Protein AF-A0A948D786-F1 (afdb_monomer)

Nearest PDB structures (foldseek):
  6vme-assembly6_O  TM=4.811E-01  e=2.800E+00  Homo sapiens

pLDDT: mean 95.89, std 5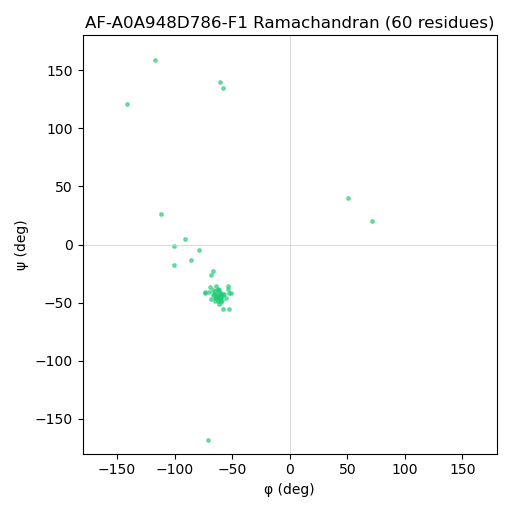.02, range [65.12, 98.5]

Radius of gyration: 13.47 Å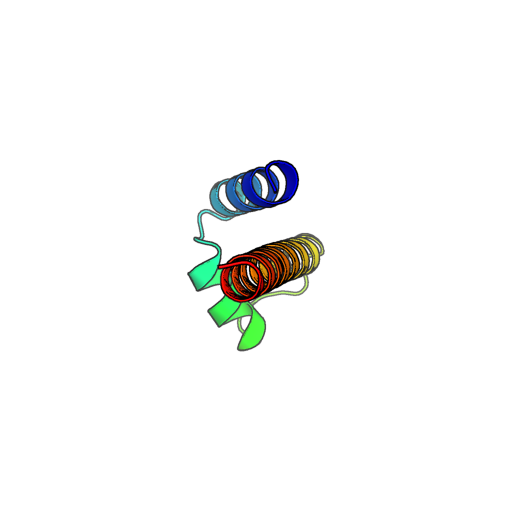; Cα contacts (8 Å, |Δi|>4): 30; chains: 1; bounding box: 38×28×23 Å

Solvent-accessible surface area (backbone atoms only — not comparable to full-atom values): 3641 Å² total; per-residue (Å²): 106,69,66,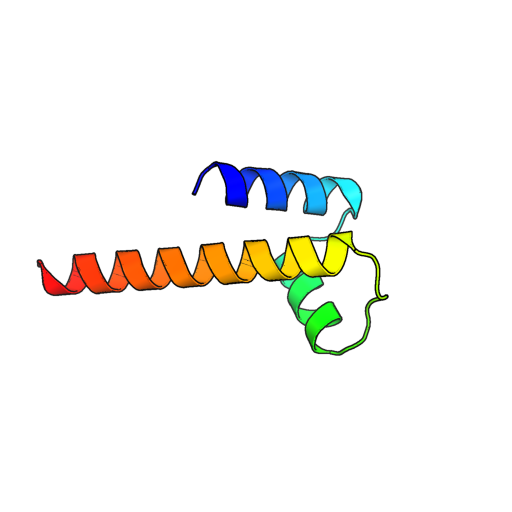49,54,50,54,49,51,53,48,23,65,74,67,74,41,56,65,74,58,47,51,57,36,50,77,68,64,74,50,86,86,53,70,65,56,57,53,52,52,50,40,53,53,50,51,50,52,49,52,52,52,55,49,54,54,53,66,74,75,108

Structure (mmCIF, N/CA/C/O backbone):
data_AF-A0A948D786-F1
#
_entry.id   AF-A0A948D786-F1
#
loop_
_atom_site.group_PDB
_atom_site.id
_atom_site.type_symbol
_atom_site.label_atom_id
_atom_site.label_alt_id
_atom_site.label_comp_id
_atom_site.label_asym_id
_atom_site.label_entity_id
_atom_site.label_seq_id
_atom_site.pdbx_PDB_ins_code
_atom_site.Cartn_x
_atom_site.Cartn_y
_atom_site.Cartn_z
_atom_site.occupancy
_atom_site.B_iso_or_equiv
_atom_site.auth_seq_id
_atom_site.auth_comp_id
_atom_site.auth_asym_id
_atom_site.auth_atom_id
_atom_site.pdbx_PDB_model_num
ATOM 1 N N . MET A 1 1 ? 10.954 3.674 -5.255 1.00 76.75 1 MET A N 1
ATOM 2 C CA . MET A 1 1 ? 10.732 3.105 -3.906 1.00 76.75 1 MET A CA 1
ATOM 3 C C . MET A 1 1 ? 10.565 4.193 -2.868 1.00 76.75 1 MET A C 1
ATOM 5 O O . MET A 1 1 ? 9.497 4.242 -2.280 1.00 76.75 1 MET A O 1
ATOM 9 N N . ALA A 1 2 ? 11.545 5.096 -2.730 1.00 89.06 2 ALA A N 1
ATOM 10 C CA . ALA A 1 2 ? 11.495 6.199 -1.766 1.00 89.06 2 ALA A CA 1
ATOM 11 C C . ALA A 1 2 ? 10.222 7.057 -1.870 1.00 89.06 2 ALA A C 1
ATOM 13 O O . ALA A 1 2 ? 9.623 7.356 -0.849 1.00 89.06 2 ALA A O 1
ATOM 14 N N . PHE A 1 3 ? 9.763 7.372 -3.092 1.00 95.06 3 PHE A N 1
ATOM 15 C CA . PHE A 1 3 ? 8.500 8.095 -3.292 1.00 95.06 3 PHE A CA 1
ATOM 16 C C . PHE A 1 3 ? 7.301 7.363 -2.673 1.00 95.06 3 PHE A C 1
ATOM 18 O O . PHE A 1 3 ? 6.622 7.929 -1.832 1.00 95.06 3 PHE A O 1
ATOM 25 N N . TYR A 1 4 ? 7.070 6.097 -3.045 1.00 95.25 4 TYR A N 1
ATOM 26 C CA . TYR A 1 4 ? 5.933 5.336 -2.520 1.00 95.25 4 TYR A CA 1
ATOM 27 C C . TYR A 1 4 ? 6.026 5.142 -1.009 1.00 95.25 4 TYR A C 1
ATOM 29 O O . TYR A 1 4 ? 5.017 5.239 -0.338 1.00 95.25 4 TYR A O 1
ATOM 37 N N . GLN A 1 5 ? 7.218 4.903 -0.458 1.00 96.44 5 GLN A N 1
ATOM 38 C CA . GLN A 1 5 ? 7.383 4.787 0.994 1.00 96.44 5 GLN A CA 1
ATOM 39 C C . GLN A 1 5 ? 7.003 6.086 1.705 1.00 96.44 5 GLN A C 1
ATOM 41 O O . GLN A 1 5 ? 6.176 6.049 2.606 1.00 96.44 5 GLN A O 1
ATOM 46 N N . LYS A 1 6 ? 7.515 7.223 1.225 1.00 97.88 6 LYS A N 1
ATOM 47 C CA . LYS A 1 6 ? 7.190 8.534 1.782 1.00 97.88 6 LYS A CA 1
ATOM 48 C C . LYS A 1 6 ? 5.699 8.866 1.659 1.00 97.88 6 LYS A C 1
ATOM 50 O O . LYS A 1 6 ? 5.099 9.327 2.616 1.00 97.88 6 LYS A O 1
ATOM 55 N N . ALA A 1 7 ? 5.088 8.591 0.507 1.00 97.81 7 ALA A N 1
ATOM 56 C CA . ALA A 1 7 ? 3.660 8.828 0.305 1.00 97.81 7 ALA A CA 1
ATOM 57 C C . ALA A 1 7 ? 2.797 7.987 1.263 1.00 97.81 7 ALA A C 1
ATOM 59 O O . ALA A 1 7 ? 1.804 8.475 1.789 1.00 97.81 7 ALA A O 1
ATOM 60 N N . LEU A 1 8 ? 3.183 6.730 1.523 1.00 98.12 8 LEU A N 1
ATOM 61 C CA . LEU A 1 8 ? 2.495 5.896 2.511 1.00 98.12 8 LEU A CA 1
ATOM 62 C C . LEU A 1 8 ? 2.652 6.449 3.931 1.00 98.12 8 LEU A C 1
ATOM 64 O O . LEU A 1 8 ? 1.666 6.485 4.654 1.00 98.12 8 LEU A O 1
ATOM 68 N N . GLU A 1 9 ? 3.846 6.908 4.313 1.00 98.25 9 GLU A N 1
ATOM 69 C CA . GLU A 1 9 ? 4.086 7.555 5.613 1.00 98.25 9 GLU A CA 1
ATOM 70 C C . GLU A 1 9 ? 3.211 8.811 5.783 1.00 98.25 9 GLU A C 1
ATOM 72 O O . GLU A 1 9 ? 2.550 8.966 6.807 1.00 98.25 9 GLU A O 1
ATOM 77 N N . GLU A 1 10 ? 3.109 9.653 4.750 1.00 98.44 10 GLU A N 1
ATOM 78 C CA . GLU A 1 10 ? 2.253 10.850 4.755 1.00 98.44 10 GLU A CA 1
ATOM 79 C C . GLU A 1 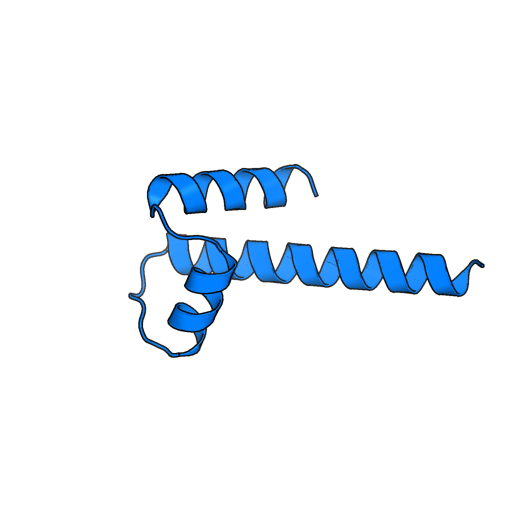10 ? 0.762 10.499 4.941 1.00 98.44 10 GLU A C 1
ATOM 81 O O . GLU A 1 10 ? 0.051 11.181 5.683 1.00 98.44 10 GLU A O 1
ATOM 86 N N . PHE A 1 11 ? 0.275 9.414 4.326 1.00 98.38 11 PHE A N 1
ATOM 87 C CA . PHE A 1 11 ? -1.094 8.941 4.550 1.00 98.38 11 PHE A CA 1
ATOM 88 C C . PHE A 1 11 ? -1.298 8.341 5.946 1.00 98.38 11 PHE A C 1
ATOM 90 O O . PHE A 1 11 ? -2.318 8.613 6.586 1.00 98.38 11 PHE A O 1
ATOM 97 N N . GLU A 1 12 ? -0.335 7.559 6.440 1.00 98.50 12 GLU A N 1
ATOM 98 C CA . GLU A 1 12 ? -0.377 6.991 7.791 1.00 98.50 12 GLU A CA 1
ATOM 99 C C . GLU A 1 12 ? -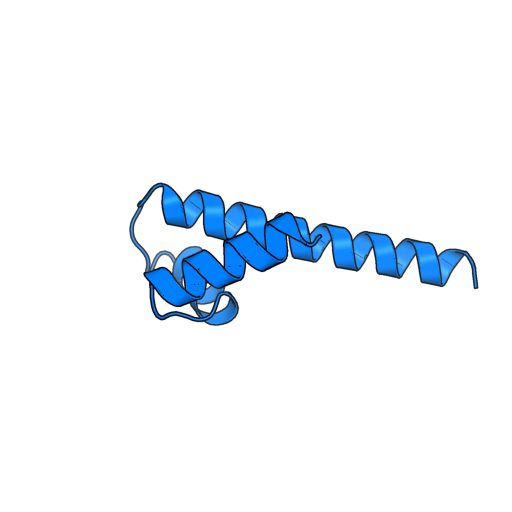0.451 8.090 8.853 1.00 98.50 12 GLU A C 1
ATOM 101 O O . GLU A 1 12 ? -1.251 7.988 9.785 1.00 98.50 12 GLU A O 1
ATOM 106 N N . GLU A 1 13 ? 0.314 9.168 8.678 1.00 98.50 13 GLU A N 1
ATOM 107 C CA . GLU A 1 13 ? 0.266 10.352 9.534 1.00 98.50 13 GLU A CA 1
ATOM 108 C C . GLU A 1 13 ? -1.051 11.122 9.379 1.00 98.50 13 GLU A C 1
ATOM 110 O O . GLU A 1 13 ? -1.691 11.452 10.381 1.00 98.50 13 GLU A O 1
ATOM 115 N N . LYS A 1 14 ? -1.509 11.380 8.148 1.00 98.06 14 LYS A N 1
ATOM 116 C CA . LYS A 1 14 ? -2.750 12.133 7.895 1.00 98.06 14 LYS A CA 1
ATOM 117 C C . LYS A 1 14 ? -3.976 11.462 8.515 1.00 98.06 14 LYS A C 1
ATOM 119 O O . LYS A 1 14 ? -4.816 12.139 9.105 1.00 98.06 14 LYS A O 1
ATOM 124 N N . TYR A 1 15 ? -4.084 10.144 8.371 1.00 97.19 15 TYR A N 1
ATOM 125 C CA . TYR A 1 15 ? -5.252 9.373 8.801 1.00 97.19 15 TYR A CA 1
ATOM 126 C C . TYR A 1 15 ? -5.053 8.652 10.139 1.00 97.19 15 TYR A C 1
ATOM 128 O O . TYR A 1 15 ? -5.984 8.001 10.614 1.00 97.19 15 TYR A O 1
ATOM 136 N N . GLN A 1 16 ? -3.865 8.761 10.748 1.00 98.12 16 GLN A N 1
ATOM 137 C CA . GLN A 1 16 ? -3.491 8.075 11.993 1.00 98.12 16 GLN A CA 1
ATOM 138 C C . GLN A 1 16 ? -3.791 6.566 11.933 1.00 98.12 16 GL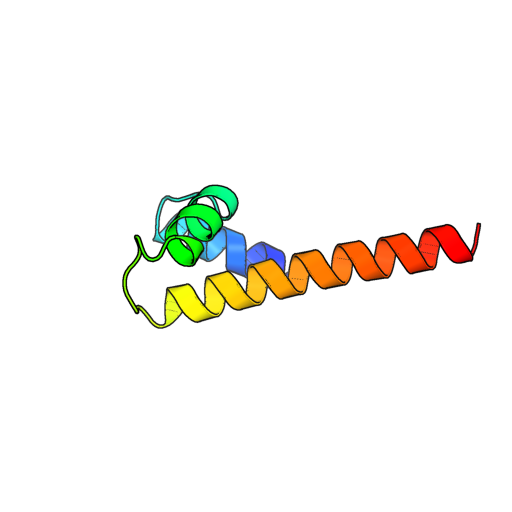N A C 1
ATOM 140 O O . GLN A 1 16 ? -4.295 5.955 12.880 1.00 98.12 16 GLN A O 1
ATOM 145 N N . LEU A 1 17 ? -3.515 5.961 10.776 1.00 97.88 17 LEU A N 1
ATOM 146 C CA . LEU A 1 17 ? -3.899 4.594 10.449 1.00 97.88 17 LEU A CA 1
ATOM 147 C C . LEU A 1 17 ? -2.774 3.917 9.674 1.00 97.88 17 LEU A C 1
ATOM 149 O O . LEU A 1 17 ? -2.431 4.350 8.586 1.00 97.88 17 LEU A O 1
ATOM 153 N N . ALA A 1 18 ? -2.235 2.815 10.193 1.00 98.44 18 ALA A N 1
ATOM 154 C CA . ALA A 1 18 ? -1.202 2.063 9.482 1.00 98.44 18 ALA A CA 1
ATOM 155 C C . ALA A 1 18 ? -1.718 1.535 8.129 1.00 98.44 18 ALA A C 1
ATOM 157 O O . ALA A 1 18 ? -2.820 0.975 8.068 1.00 98.44 18 ALA A O 1
ATOM 158 N N . THR A 1 19 ? -0.886 1.580 7.081 1.00 98.31 19 THR A N 1
ATOM 159 C CA . THR A 1 19 ? -1.230 1.148 5.711 1.00 98.31 19 THR A CA 1
ATOM 160 C C . THR A 1 19 ? -1.779 -0.277 5.691 1.00 98.31 19 THR A C 1
ATOM 162 O O . THR A 1 19 ? -2.734 -0.579 4.982 1.00 98.31 19 THR A O 1
ATOM 165 N N . LYS A 1 20 ? -1.225 -1.180 6.510 1.00 98.12 20 LYS A N 1
ATOM 166 C CA . LYS A 1 20 ? -1.713 -2.567 6.605 1.00 98.12 20 LYS A CA 1
ATOM 167 C C . LYS A 1 20 ? -3.165 -2.643 7.089 1.00 98.12 20 LYS A C 1
ATOM 169 O O . LYS A 1 20 ? -3.936 -3.463 6.594 1.00 98.12 20 LYS A O 1
ATOM 174 N N . THR A 1 21 ? -3.529 -1.817 8.067 1.00 98.38 21 THR A N 1
ATOM 175 C CA . THR A 1 21 ? -4.893 -1.759 8.605 1.00 98.38 21 THR A CA 1
ATOM 176 C C . THR A 1 21 ? -5.826 -1.068 7.620 1.00 98.38 21 THR A C 1
ATOM 178 O O . THR A 1 21 ? -6.931 -1.561 7.404 1.00 98.38 21 THR A O 1
ATOM 181 N N . PHE A 1 22 ? -5.360 0.014 6.991 1.00 98.44 22 PHE A N 1
ATOM 182 C CA . PHE A 1 22 ? -6.058 0.692 5.902 1.00 98.44 22 PHE A CA 1
ATOM 183 C C . PHE A 1 22 ? -6.445 -0.289 4.788 1.00 98.44 22 PHE A C 1
ATOM 185 O O . PHE A 1 22 ? -7.630 -0.443 4.506 1.00 98.44 22 PHE A O 1
ATOM 192 N N . LEU A 1 23 ? -5.478 -1.032 4.235 1.00 98.31 23 LEU A N 1
ATOM 193 C CA . LEU A 1 23 ? -5.716 -1.994 3.154 1.00 98.31 23 LEU A CA 1
ATOM 194 C C . LEU A 1 23 ? -6.791 -3.019 3.518 1.00 98.31 23 LEU A C 1
ATOM 196 O O . LEU A 1 23 ? -7.699 -3.256 2.730 1.00 98.31 23 LEU A O 1
ATOM 200 N N . LYS A 1 24 ? -6.720 -3.585 4.730 1.00 98.31 24 LYS A N 1
ATOM 201 C CA . LYS A 1 24 ? -7.696 -4.577 5.195 1.00 98.31 24 LYS A CA 1
ATOM 202 C C . LYS A 1 24 ? -9.122 -4.017 5.204 1.00 98.31 24 LYS A C 1
ATOM 204 O O . LYS A 1 24 ? -10.041 -4.710 4.785 1.00 98.31 24 LYS A O 1
ATOM 209 N N . ARG A 1 25 ? -9.303 -2.793 5.709 1.00 98.12 25 ARG A N 1
ATOM 210 C CA . ARG A 1 25 ? -10.625 -2.154 5.807 1.00 98.12 25 ARG A CA 1
ATOM 211 C C . ARG A 1 25 ? -11.132 -1.694 4.443 1.00 98.12 25 ARG A C 1
ATOM 213 O O . ARG A 1 25 ? -12.298 -1.902 4.129 1.00 98.12 25 ARG A O 1
ATOM 220 N N . PHE A 1 26 ? -10.255 -1.118 3.621 1.00 97.75 26 PHE A N 1
ATOM 221 C CA . PHE A 1 26 ? -10.601 -0.648 2.279 1.00 97.75 26 PHE A CA 1
ATOM 222 C C . PHE A 1 26 ? -11.053 -1.808 1.381 1.00 97.75 26 PHE A C 1
ATOM 224 O O . PHE A 1 26 ? -12.095 -1.727 0.741 1.00 97.75 26 PHE A O 1
ATOM 231 N N . GLU A 1 27 ? -10.340 -2.938 1.411 1.00 96.81 27 GLU A N 1
ATOM 232 C CA . GLU A 1 27 ? -10.717 -4.149 0.665 1.00 96.81 27 GLU A CA 1
ATOM 233 C C . GLU A 1 27 ? -11.994 -4.818 1.196 1.00 96.81 27 GLU A C 1
ATOM 235 O O . GLU A 1 27 ? -12.695 -5.486 0.438 1.00 96.81 27 GLU A O 1
ATOM 240 N N . ALA A 1 28 ? -12.315 -4.635 2.479 1.00 97.56 28 ALA A N 1
ATOM 241 C CA . ALA A 1 28 ? -13.564 -5.104 3.076 1.00 97.56 28 ALA A CA 1
ATOM 242 C C . ALA A 1 28 ? -14.770 -4.195 2.759 1.00 97.56 28 ALA A C 1
ATOM 244 O O . ALA A 1 28 ? -15.892 -4.532 3.131 1.00 97.56 28 ALA A O 1
ATOM 245 N N . GLY A 1 29 ? -14.557 -3.057 2.085 1.00 96.25 29 GLY A N 1
ATOM 246 C CA . GLY A 1 29 ? -15.600 -2.057 1.836 1.00 96.25 29 GLY A CA 1
ATOM 247 C C . GLY A 1 29 ? -16.015 -1.281 3.091 1.00 96.25 29 GLY A C 1
ATOM 248 O O . GLY A 1 29 ? -17.103 -0.720 3.134 1.00 96.25 29 GLY A O 1
ATOM 249 N N . GLU A 1 30 ? -15.166 -1.264 4.124 1.00 97.19 30 GLU A N 1
ATOM 250 C CA . GLU A 1 30 ? -15.414 -0.591 5.410 1.00 97.19 30 GLU A CA 1
ATOM 251 C C . GLU A 1 30 ? -14.902 0.862 5.435 1.00 97.19 30 GLU A C 1
ATOM 253 O O . GLU A 1 30 ? -14.914 1.511 6.482 1.00 97.19 30 GLU A O 1
ATOM 258 N N . MET A 1 31 ? -14.405 1.364 4.304 1.00 95.12 31 MET A N 1
ATOM 259 C CA . MET A 1 31 ? -13.849 2.710 4.150 1.00 95.12 31 MET A CA 1
ATOM 260 C C . MET A 1 31 ? -14.690 3.509 3.151 1.00 95.12 31 MET A C 1
ATOM 262 O O . MET A 1 31 ? -15.411 2.925 2.341 1.00 95.12 31 MET A O 1
ATOM 266 N N . GLY A 1 32 ? -14.599 4.836 3.221 1.00 92.88 32 GLY A N 1
ATOM 267 C CA . GLY A 1 32 ? -15.245 5.735 2.268 1.00 92.88 32 GLY A CA 1
ATOM 268 C C . GLY A 1 32 ? -14.606 5.717 0.875 1.00 92.88 32 GLY A C 1
ATOM 269 O O . GLY A 1 32 ? -13.798 4.848 0.535 1.00 92.88 32 GLY A O 1
ATOM 270 N N . ASP A 1 33 ? -15.006 6.684 0.058 1.00 93.81 33 ASP A N 1
ATOM 271 C CA . ASP A 1 33 ? -14.606 6.867 -1.337 1.00 93.81 33 ASP A CA 1
ATOM 272 C C . ASP A 1 33 ? -13.742 8.122 -1.549 1.00 93.81 33 ASP A C 1
ATOM 274 O O . ASP A 1 33 ? -13.687 8.694 -2.641 1.00 93.81 33 ASP A O 1
ATOM 278 N N . GLU A 1 34 ? -13.028 8.550 -0.512 1.00 96.44 34 GLU A N 1
ATOM 279 C CA . GLU A 1 34 ? -12.083 9.651 -0.587 1.00 96.44 34 GLU A CA 1
ATOM 280 C C . GLU A 1 34 ? -11.006 9.365 -1.644 1.00 96.44 34 GLU A C 1
ATOM 282 O O . GLU A 1 34 ? -10.416 8.284 -1.676 1.00 96.44 34 GLU A O 1
ATOM 287 N N . ALA A 1 35 ? -10.703 10.358 -2.489 1.00 95.00 35 ALA A N 1
ATOM 288 C CA . ALA A 1 35 ? -9.693 10.235 -3.546 1.00 95.00 35 ALA A CA 1
ATOM 289 C C . ALA A 1 35 ? -8.347 9.708 -3.009 1.00 95.00 35 ALA A C 1
ATOM 291 O O . ALA A 1 35 ? -7.752 8.797 -3.586 1.00 95.00 35 ALA A O 1
ATOM 292 N N . ASP A 1 36 ? -7.935 10.203 -1.841 1.00 96.56 36 ASP A N 1
ATOM 293 C CA . ASP A 1 36 ? -6.753 9.754 -1.110 1.00 96.56 36 ASP A CA 1
ATOM 294 C C . ASP A 1 36 ? -6.719 8.242 -0.857 1.00 96.56 36 ASP A C 1
ATOM 296 O O . ASP A 1 36 ? -5.646 7.648 -0.886 1.00 96.56 36 ASP A O 1
ATOM 300 N N . TYR A 1 37 ? -7.858 7.590 -0.609 1.00 97.75 37 TYR A N 1
ATOM 301 C CA . TYR A 1 37 ? -7.886 6.151 -0.338 1.00 97.75 37 TYR A CA 1
ATOM 302 C C . TYR A 1 37 ? -7.532 5.342 -1.581 1.00 97.75 37 TYR A C 1
ATOM 304 O O . TYR A 1 37 ? -6.815 4.343 -1.489 1.00 97.75 37 TYR A O 1
ATOM 312 N N . PHE A 1 38 ? -7.958 5.795 -2.757 1.00 97.69 38 PHE A N 1
ATOM 313 C CA . PHE A 1 38 ? -7.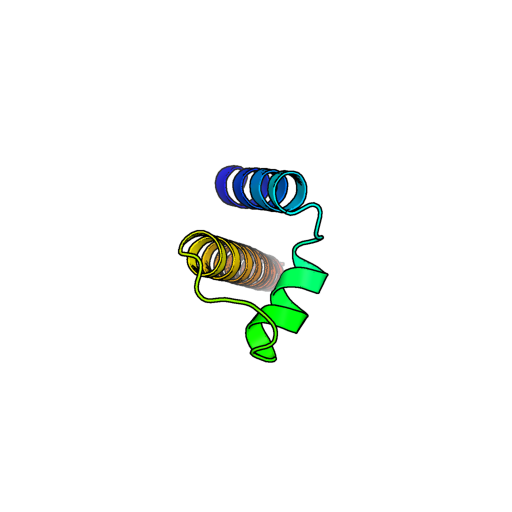578 5.155 -4.011 1.00 97.69 38 PHE A CA 1
ATOM 314 C C . PHE A 1 38 ? -6.080 5.309 -4.286 1.00 97.69 38 PHE A C 1
ATOM 316 O O . PHE A 1 38 ? -5.427 4.322 -4.637 1.00 97.69 38 PHE A O 1
ATOM 323 N N . ASP A 1 39 ? -5.523 6.499 -4.056 1.00 97.75 39 ASP A N 1
ATOM 324 C CA . ASP A 1 39 ? -4.087 6.751 -4.204 1.00 97.75 39 ASP A CA 1
ATOM 325 C C . ASP A 1 39 ? -3.266 5.938 -3.193 1.00 97.75 39 ASP A C 1
ATOM 327 O O . ASP A 1 39 ? -2.308 5.253 -3.568 1.00 97.75 39 ASP A O 1
ATOM 331 N N . TRP A 1 40 ? -3.681 5.921 -1.925 1.00 98.38 40 TRP A N 1
ATOM 332 C CA . TRP A 1 40 ? -3.042 5.137 -0.869 1.00 98.38 40 TRP A CA 1
ATOM 333 C C . TRP A 1 40 ? -3.044 3.643 -1.207 1.00 98.38 40 TRP A C 1
ATOM 335 O O . TRP A 1 40 ? -1.999 2.979 -1.157 1.00 98.38 40 TRP A O 1
ATOM 345 N N . TYR A 1 41 ? -4.192 3.111 -1.632 1.00 98.31 41 TYR A N 1
ATOM 346 C CA . TYR A 1 41 ? -4.321 1.723 -2.063 1.00 98.31 41 TYR A CA 1
ATOM 347 C C . TYR A 1 41 ? -3.404 1.415 -3.253 1.00 98.31 41 TYR A C 1
ATOM 349 O O . TYR A 1 41 ? -2.639 0.444 -3.219 1.00 98.31 41 TYR A O 1
ATOM 357 N N . ALA A 1 42 ? -3.429 2.257 -4.289 1.00 97.81 42 ALA A N 1
ATOM 358 C CA . ALA A 1 42 ? -2.613 2.080 -5.483 1.00 97.81 42 ALA A CA 1
ATOM 359 C C . ALA A 1 42 ? -1.113 2.086 -5.151 1.00 97.81 42 ALA A C 1
ATOM 361 O O . ALA A 1 42 ? -0.384 1.179 -5.566 1.00 97.81 42 ALA A O 1
ATOM 362 N N . PHE A 1 43 ? -0.645 3.053 -4.360 1.00 98.25 43 PHE A N 1
ATOM 363 C CA . PHE A 1 43 ? 0.768 3.166 -3.991 1.00 98.25 43 PHE A CA 1
ATOM 364 C C . PHE A 1 43 ? 1.236 1.986 -3.144 1.00 98.25 43 PHE A C 1
ATOM 366 O O . PHE A 1 43 ? 2.322 1.451 -3.393 1.00 98.25 43 PHE A O 1
ATOM 373 N N . ALA A 1 44 ? 0.408 1.516 -2.208 1.00 98.12 44 ALA A N 1
ATOM 374 C CA . ALA A 1 44 ? 0.724 0.344 -1.403 1.00 98.12 44 ALA A CA 1
ATOM 375 C C . ALA A 1 44 ? 0.865 -0.920 -2.270 1.00 98.12 44 ALA A C 1
ATOM 377 O O . ALA A 1 44 ? 1.850 -1.655 -2.142 1.00 98.12 44 ALA A O 1
ATOM 378 N N . LYS A 1 45 ? -0.068 -1.151 -3.206 1.00 97.81 45 LYS A N 1
ATOM 379 C CA . LYS A 1 45 ? -0.018 -2.307 -4.119 1.00 97.81 45 LYS A CA 1
ATOM 380 C C . LYS A 1 45 ? 1.149 -2.233 -5.101 1.00 97.81 45 LYS A C 1
ATOM 382 O O . LYS A 1 45 ? 1.779 -3.257 -5.371 1.00 97.81 45 LYS A O 1
ATOM 387 N N . LEU A 1 46 ? 1.462 -1.051 -5.631 1.00 97.25 46 LEU A N 1
ATOM 388 C CA . LEU A 1 46 ? 2.603 -0.859 -6.532 1.00 97.25 46 LEU A CA 1
ATOM 389 C C . LEU A 1 46 ? 3.936 -1.115 -5.818 1.00 97.25 46 LEU A C 1
ATOM 391 O O . LEU A 1 46 ? 4.805 -1.797 -6.367 1.00 97.25 46 LEU A O 1
ATOM 395 N N . LEU A 1 47 ? 4.084 -0.621 -4.585 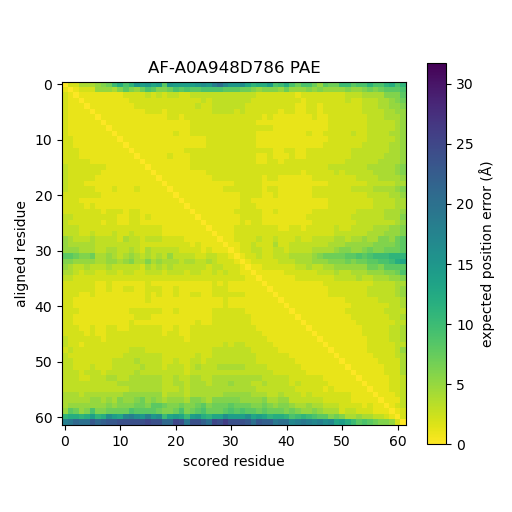1.00 96.75 47 LEU A N 1
ATOM 396 C CA . LEU A 1 47 ? 5.278 -0.850 -3.775 1.00 96.75 47 LEU A CA 1
ATOM 397 C C . LEU A 1 47 ? 5.481 -2.340 -3.469 1.00 96.75 47 LEU A C 1
ATOM 399 O O . LEU A 1 47 ? 6.599 -2.844 -3.605 1.00 96.75 47 LEU A O 1
ATOM 403 N N . ASP A 1 48 ? 4.414 -3.047 -3.096 1.00 96.44 48 ASP A N 1
ATOM 404 C CA . ASP A 1 48 ? 4.449 -4.492 -2.852 1.00 96.44 48 ASP A CA 1
ATOM 405 C C . ASP A 1 48 ? 4.850 -5.276 -4.112 1.00 96.44 48 ASP A C 1
ATOM 407 O O . ASP A 1 48 ? 5.826 -6.033 -4.100 1.00 96.44 48 ASP A O 1
ATOM 411 N N . ARG A 1 49 ? 4.187 -5.014 -5.248 1.00 96.31 49 ARG A N 1
ATOM 412 C CA . ARG A 1 49 ? 4.515 -5.662 -6.530 1.00 96.31 49 ARG A CA 1
ATOM 413 C C . ARG A 1 49 ? 5.963 -5.439 -6.940 1.00 96.31 49 ARG A C 1
ATOM 415 O O . ARG A 1 49 ? 6.614 -6.380 -7.400 1.00 96.31 49 ARG A O 1
ATOM 422 N N . TRP A 1 50 ? 6.482 -4.225 -6.774 1.00 95.38 50 TRP A N 1
ATOM 423 C CA . TRP A 1 50 ? 7.879 -3.960 -7.093 1.00 95.38 50 TRP A CA 1
ATOM 424 C C . TRP A 1 50 ? 8.829 -4.748 -6.195 1.00 95.38 50 TRP A C 1
ATOM 426 O O . TRP A 1 50 ? 9.770 -5.360 -6.697 1.00 95.38 50 TRP A O 1
ATOM 436 N N . ARG A 1 51 ? 8.589 -4.769 -4.878 1.00 95.06 51 ARG A N 1
ATOM 437 C CA . ARG A 1 51 ? 9.419 -5.531 -3.931 1.00 95.06 51 ARG A CA 1
ATOM 438 C C . ARG A 1 51 ? 9.440 -7.015 -4.286 1.00 95.06 51 ARG A C 1
ATOM 440 O O . ARG A 1 51 ? 10.520 -7.606 -4.326 1.00 95.06 51 ARG A O 1
ATOM 447 N N . ASN A 1 52 ? 8.281 -7.574 -4.627 1.00 95.94 52 ASN A N 1
ATOM 448 C CA . ASN A 1 52 ? 8.145 -8.964 -5.058 1.00 95.94 52 ASN A CA 1
ATOM 449 C C . ASN A 1 52 ? 8.900 -9.228 -6.369 1.00 95.94 52 ASN A C 1
ATOM 451 O O . ASN A 1 52 ? 9.682 -10.174 -6.451 1.00 95.94 52 ASN A O 1
ATOM 455 N N . THR A 1 53 ? 8.758 -8.341 -7.357 1.00 95.25 53 THR A N 1
ATOM 456 C CA . THR A 1 53 ? 9.474 -8.436 -8.642 1.00 95.25 53 THR A CA 1
ATOM 457 C C . THR A 1 53 ? 10.989 -8.367 -8.444 1.00 95.25 53 THR A C 1
ATOM 459 O O . THR A 1 53 ? 11.731 -9.205 -8.951 1.00 95.25 53 THR A O 1
ATOM 462 N N . GLN A 1 54 ? 11.463 -7.408 -7.649 1.00 95.19 54 GLN A N 1
ATOM 463 C CA . GLN A 1 54 ? 12.881 -7.237 -7.3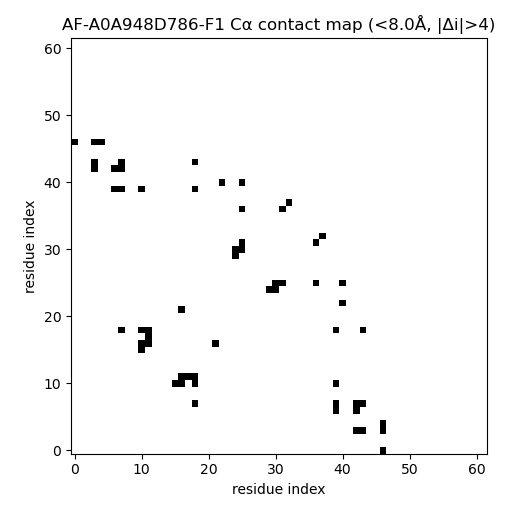44 1.00 95.19 54 GLN A CA 1
ATOM 464 C C . GLN A 1 54 ? 13.446 -8.443 -6.576 1.00 95.19 54 GLN A C 1
ATOM 466 O O . GLN A 1 54 ? 14.600 -8.819 -6.782 1.00 95.19 54 GLN A O 1
ATOM 471 N N . SER A 1 55 ? 12.648 -9.055 -5.694 1.00 95.75 55 SER A N 1
ATOM 472 C CA . SER A 1 55 ? 13.023 -10.291 -5.006 1.00 95.75 55 SER A CA 1
ATOM 473 C C . SER A 1 55 ? 13.173 -11.457 -5.980 1.00 95.75 55 SER A C 1
ATOM 475 O O . SER A 1 55 ? 14.203 -12.121 -5.955 1.00 95.75 55 SER A O 1
ATOM 477 N N . ALA A 1 56 ? 12.196 -11.660 -6.867 1.00 95.75 56 ALA A N 1
ATOM 478 C CA . ALA A 1 56 ? 12.229 -12.735 -7.856 1.00 95.75 56 ALA A CA 1
ATOM 479 C C . ALA A 1 56 ? 13.432 -12.612 -8.807 1.00 95.75 56 ALA A C 1
ATOM 481 O O . ALA A 1 56 ? 14.122 -13.598 -9.050 1.00 95.75 56 ALA A O 1
ATOM 482 N N . ILE A 1 57 ? 13.732 -11.396 -9.284 1.00 95.62 57 ILE A N 1
ATOM 483 C CA . ILE A 1 57 ? 14.901 -11.145 -10.143 1.00 95.62 57 ILE A CA 1
ATOM 484 C C . ILE A 1 57 ? 16.202 -11.499 -9.414 1.00 95.62 57 ILE A C 1
ATOM 486 O O . ILE A 1 57 ? 17.060 -12.158 -9.991 1.00 95.62 57 ILE A O 1
ATOM 490 N N . ARG A 1 58 ? 16.356 -11.100 -8.144 1.00 95.75 58 ARG A N 1
ATOM 491 C CA . ARG A 1 58 ? 17.558 -11.438 -7.364 1.00 95.75 58 ARG A CA 1
ATOM 492 C C . ARG A 1 58 ? 17.740 -12.941 -7.195 1.00 95.75 58 ARG A C 1
ATOM 494 O O . ARG A 1 58 ? 18.851 -13.424 -7.370 1.00 95.75 58 ARG A O 1
ATOM 501 N N . SER A 1 59 ? 16.665 -13.661 -6.881 1.00 95.56 59 SER A N 1
ATOM 502 C CA . SER A 1 59 ? 16.705 -15.116 -6.710 1.00 95.56 59 SER A CA 1
ATOM 503 C C . SER A 1 59 ? 17.011 -15.873 -8.002 1.00 95.56 59 SER A C 1
ATOM 505 O O . SER A 1 59 ? 17.464 -17.001 -7.923 1.00 95.56 59 SER A O 1
ATOM 507 N N . ALA A 1 60 ? 16.762 -15.279 -9.173 1.00 93.44 60 ALA A N 1
ATOM 508 C CA . ALA A 1 60 ? 17.060 -15.898 -10.465 1.00 93.44 60 ALA A CA 1
ATOM 509 C C . ALA A 1 60 ? 18.510 -15.677 -10.941 1.00 93.44 60 ALA A C 1
ATOM 511 O O . ALA A 1 60 ? 18.931 -16.306 -11.908 1.00 93.44 60 ALA A O 1
ATOM 512 N N . ILE A 1 61 ? 19.245 -14.750 -10.316 1.00 91.50 61 ILE A N 1
ATOM 513 C CA . ILE A 1 61 ? 20.636 -14.408 -10.666 1.00 91.50 61 ILE A CA 1
ATOM 514 C C . ILE A 1 61 ? 21.643 -15.081 -9.707 1.00 91.50 61 ILE A C 1
ATOM 516 O O . ILE A 1 61 ? 22.823 -15.175 -10.043 1.00 91.50 61 ILE A O 1
ATOM 520 N N . GLN A 1 62 ? 21.194 -15.543 -8.533 1.00 65.12 62 GLN A N 1
ATOM 521 C CA . GLN A 1 62 ? 21.966 -16.391 -7.609 1.00 65.12 62 GLN A CA 1
ATOM 522 C C . GLN A 1 62 ? 21.821 -17.870 -7.958 1.00 65.12 62 GLN A C 1
ATOM 524 O O . GLN A 1 62 ? 22.823 -18.592 -7.763 1.00 65.12 62 GLN A O 1
#

Foldseek 3Di:
DVVLVVLQVVVCVVVVHHLVRLLVCVVVVNDDDPPSSVVSNVSVVVVVVVVVVVVVVVVVVD

Sequence (62 aa):
MAFYQKALEEFEEKYQLATKTFLKRFEAGEMGDEADYFDWYAFAKLLDRWRNTQSAIRSAIQ

Mean predicted aligned error: 2.86 Å

Secondary structure (DSSP, 8-state):
-HHHHHHHHHHHHHHT--HHHHHHHHHTT-S---HHHHHHHHHHHHHHHHHHHHHHHHHHH-